Protein AF-A0A967SZV6-F1 (afdb_monomer_lite)

Foldseek 3Di:
DDVQVVLLVVLVVVLPDPDDLVVDAAEAEAECPPDCNVVSQVVSCVSGPHYHYHYCNDDPPDDDVVVVVVVPD

Radius of gyration: 15.78 Å; chains: 1; bounding box: 32×42×32 Å

Sequence (73 aa):
QNEDDSIGRCLNKLAIQNYPKDEYEIILVADRCTDNTVQIAAQFQDRFHDFRILEITEVPPGVSPKKYALNKG

Secondary structure (DSSP, 8-state):
--HHHHHHHHHHHHHT-SS-GGG-EEEEEEES--STHHHHHHTTGGGSSEEEEEEESSPPTT--HHHHHTT--

pLDDT: mean 72.19, std 14.21, range [40.53, 86.56]

Structure (mmCIF, N/CA/C/O backbone):
data_AF-A0A967SZV6-F1
#
_entry.id   AF-A0A967SZV6-F1
#
loop_
_atom_site.group_PDB
_atom_site.id
_atom_site.type_symbol
_atom_site.label_atom_id
_atom_site.label_alt_id
_atom_site.label_comp_id
_atom_site.label_asym_id
_atom_site.label_entity_id
_atom_site.label_seq_id
_atom_site.pdbx_PDB_ins_code
_atom_site.Cartn_x
_atom_site.Cartn_y
_atom_site.Cartn_z
_atom_site.occupancy
_atom_site.B_iso_or_equiv
_atom_site.auth_seq_id
_atom_site.auth_comp_id
_atom_site.auth_asym_id
_atom_site.auth_atom_id
_atom_site.pdbx_PDB_model_num
ATOM 1 N N . GLN A 1 1 ? 6.224 3.988 19.119 1.00 42.00 1 GLN A N 1
ATOM 2 C CA . GLN A 1 1 ? 6.944 3.979 17.829 1.00 42.00 1 GLN A CA 1
ATOM 3 C C . GLN A 1 1 ? 5.901 4.352 16.795 1.00 42.00 1 GLN A C 1
ATOM 5 O O . GLN A 1 1 ? 4.835 3.768 16.865 1.00 42.00 1 GLN A O 1
ATOM 10 N N . ASN A 1 2 ? 6.136 5.361 15.956 1.00 49.47 2 ASN A N 1
ATOM 11 C CA . ASN A 1 2 ? 5.107 5.851 15.032 1.00 49.47 2 ASN A CA 1
ATOM 12 C C . ASN A 1 2 ? 5.013 4.899 13.828 1.00 49.47 2 ASN A C 1
ATOM 14 O O . ASN A 1 2 ? 5.954 4.801 13.034 1.00 49.47 2 ASN A O 1
ATOM 18 N N . GLU A 1 3 ? 3.912 4.157 13.733 1.00 54.69 3 GLU A N 1
ATOM 19 C CA . GLU A 1 3 ? 3.632 3.189 12.659 1.00 54.69 3 GLU A CA 1
ATOM 20 C C . GLU A 1 3 ? 3.488 3.882 11.288 1.00 54.69 3 GLU A C 1
ATOM 22 O O . GLU A 1 3 ? 3.869 3.322 10.256 1.00 54.69 3 GLU A O 1
ATOM 27 N N . ASP A 1 4 ? 3.094 5.155 11.295 1.00 58.00 4 ASP A N 1
ATOM 28 C CA . ASP A 1 4 ? 2.913 6.037 10.135 1.00 58.00 4 ASP A CA 1
ATOM 29 C C . ASP A 1 4 ? 4.204 6.238 9.318 1.00 58.00 4 ASP A C 1
ATOM 31 O O . ASP A 1 4 ? 4.204 6.185 8.086 1.00 58.00 4 ASP A O 1
ATOM 35 N N . ASP A 1 5 ? 5.340 6.422 9.996 1.00 62.66 5 ASP A N 1
ATOM 36 C CA . ASP A 1 5 ? 6.639 6.612 9.332 1.00 62.66 5 ASP A CA 1
ATOM 37 C C . ASP A 1 5 ? 7.172 5.282 8.768 1.00 62.66 5 ASP A C 1
ATOM 39 O O . ASP A 1 5 ? 7.843 5.221 7.730 1.00 62.66 5 ASP A O 1
ATOM 43 N N . SER A 1 6 ? 6.809 4.179 9.429 1.00 73.75 6 SER A N 1
ATOM 44 C CA . SER A 1 6 ? 7.228 2.831 9.047 1.00 73.75 6 SER A CA 1
ATOM 45 C C . SER A 1 6 ? 6.533 2.372 7.765 1.00 73.75 6 SER A C 1
ATO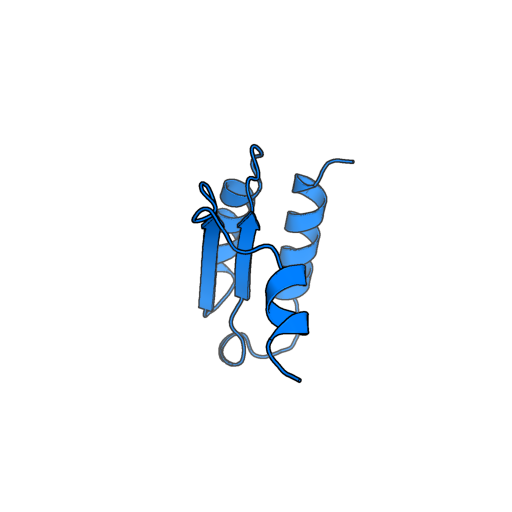M 47 O O . SER A 1 6 ? 7.199 1.829 6.874 1.00 73.75 6 SER A O 1
ATOM 49 N N . ILE A 1 7 ? 5.229 2.643 7.620 1.00 78.44 7 ILE A N 1
ATOM 50 C CA . ILE A 1 7 ? 4.496 2.279 6.402 1.00 78.44 7 ILE A CA 1
ATOM 51 C C . ILE A 1 7 ? 4.962 3.103 5.197 1.00 78.44 7 ILE A C 1
ATOM 53 O O . ILE A 1 7 ? 5.210 2.536 4.131 1.00 78.44 7 ILE A O 1
ATOM 57 N N . GLY A 1 8 ? 5.199 4.408 5.374 1.00 78.75 8 GLY A N 1
ATOM 58 C CA . GLY A 1 8 ? 5.693 5.278 4.304 1.00 78.75 8 GLY A CA 1
ATOM 59 C C . GLY A 1 8 ? 7.059 4.829 3.776 1.00 78.75 8 GLY A C 1
ATOM 60 O O . GLY A 1 8 ? 7.277 4.756 2.563 1.00 78.75 8 GLY A O 1
ATOM 61 N N . ARG A 1 9 ? 7.976 4.433 4.671 1.00 81.88 9 ARG A N 1
ATOM 62 C CA 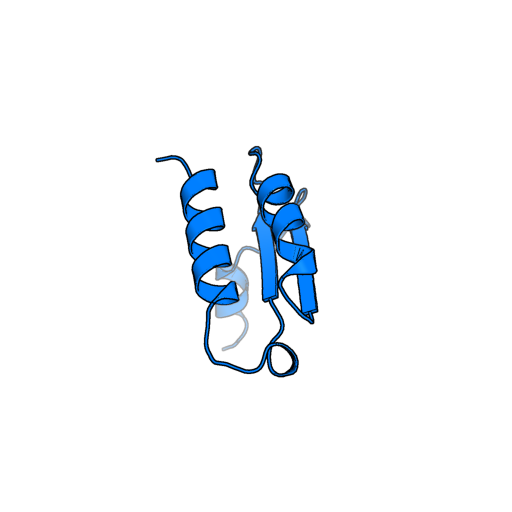. ARG A 1 9 ? 9.272 3.854 4.274 1.00 81.88 9 ARG A CA 1
ATOM 63 C C . ARG A 1 9 ? 9.129 2.527 3.537 1.00 81.88 9 ARG A C 1
ATOM 65 O O . ARG A 1 9 ? 9.861 2.305 2.572 1.00 81.88 9 ARG A O 1
ATOM 72 N N . CYS A 1 10 ? 8.221 1.659 3.978 1.00 83.38 10 CYS A N 1
ATOM 73 C CA . CYS A 1 10 ? 7.971 0.372 3.330 1.00 83.38 10 CYS A CA 1
ATOM 74 C C . CYS A 1 10 ? 7.452 0.565 1.897 1.00 83.38 10 CYS A C 1
ATOM 76 O O . CYS A 1 10 ? 8.055 0.067 0.944 1.00 83.38 10 CYS A O 1
ATOM 78 N N . LEU A 1 11 ? 6.415 1.390 1.734 1.00 82.75 11 LEU A N 1
ATOM 79 C CA . LEU A 1 11 ? 5.830 1.719 0.433 1.00 82.75 11 LEU A CA 1
ATOM 80 C C . LEU A 1 11 ? 6.843 2.385 -0.499 1.00 82.75 11 LEU A C 1
ATOM 82 O O . LEU A 1 11 ? 6.907 2.060 -1.683 1.00 82.75 11 LEU A O 1
ATOM 86 N N . ASN A 1 12 ? 7.699 3.264 0.026 1.00 85.25 12 ASN A N 1
ATOM 87 C CA . ASN A 1 12 ? 8.737 3.878 -0.792 1.00 85.25 12 ASN A CA 1
ATOM 88 C C . ASN A 1 12 ? 9.764 2.851 -1.294 1.00 85.25 12 ASN A C 1
ATOM 90 O O . ASN A 1 12 ? 10.179 2.935 -2.446 1.00 85.25 12 ASN A O 1
ATOM 94 N N . LYS A 1 13 ? 10.146 1.867 -0.466 1.00 85.19 13 LYS A N 1
ATOM 95 C CA . LYS A 1 13 ? 11.049 0.785 -0.889 1.00 85.19 13 LYS A CA 1
ATOM 96 C C . LYS A 1 13 ? 10.429 -0.102 -1.967 1.00 85.19 13 LYS A C 1
ATOM 98 O O . LYS A 1 13 ? 11.130 -0.459 -2.908 1.00 85.19 13 LYS A O 1
ATOM 103 N N . LEU A 1 14 ? 9.139 -0.414 -1.853 1.00 83.19 14 LEU A N 1
ATOM 104 C CA . LEU A 1 14 ? 8.408 -1.170 -2.876 1.00 83.19 14 LEU A CA 1
ATOM 105 C C . LEU A 1 14 ? 8.340 -0.389 -4.196 1.00 83.19 14 LEU A C 1
ATOM 107 O O . LEU A 1 14 ? 8.613 -0.935 -5.259 1.00 83.19 14 LEU A O 1
ATOM 111 N N . ALA A 1 15 ? 8.092 0.920 -4.131 1.00 81.56 15 ALA A N 1
ATOM 112 C CA . ALA A 1 15 ? 7.973 1.766 -5.317 1.00 81.56 15 ALA A CA 1
ATOM 113 C C . ALA A 1 15 ? 9.284 1.955 -6.107 1.00 81.56 15 ALA A C 1
ATOM 115 O O . ALA A 1 15 ? 9.223 2.361 -7.271 1.00 81.56 15 ALA A O 1
ATOM 116 N N . ILE A 1 16 ? 10.447 1.709 -5.488 1.00 85.50 16 ILE A N 1
ATOM 117 C CA . ILE A 1 16 ? 11.775 1.794 -6.127 1.00 85.50 16 ILE A CA 1
ATOM 118 C C . ILE A 1 16 ? 12.357 0.423 -6.495 1.00 85.50 16 ILE A C 1
ATOM 120 O O . ILE A 1 16 ? 13.519 0.349 -6.896 1.00 85.50 16 ILE A O 1
ATOM 124 N N . GLN A 1 17 ? 11.602 -0.670 -6.335 1.00 80.25 17 GLN A N 1
ATOM 125 C CA . GLN A 1 17 ? 12.081 -1.973 -6.786 1.00 80.25 17 GLN A CA 1
ATOM 126 C C . GLN A 1 17 ? 12.233 -1.997 -8.307 1.00 80.25 17 GLN A C 1
ATOM 128 O O . GLN A 1 17 ? 11.411 -1.465 -9.046 1.00 80.25 17 GLN A O 1
ATOM 133 N N . ASN A 1 18 ? 13.276 -2.685 -8.769 1.00 81.81 18 ASN A N 1
ATOM 134 C CA . ASN A 1 18 ? 13.560 -2.887 -10.189 1.00 81.81 18 ASN A CA 1
ATOM 135 C C . ASN A 1 18 ? 12.735 -4.043 -10.794 1.00 81.81 18 ASN A C 1
ATOM 137 O O . ASN A 1 18 ? 13.160 -4.665 -11.765 1.00 81.81 18 ASN A O 1
ATOM 141 N N . TYR A 1 19 ? 11.604 -4.365 -10.162 1.00 80.81 19 TYR A N 1
ATOM 142 C CA . TYR A 1 19 ? 10.664 -5.393 -10.586 1.00 80.81 19 TYR A CA 1
ATOM 143 C C . TYR A 1 19 ? 9.494 -4.716 -11.322 1.00 80.81 19 TYR A C 1
ATOM 145 O O . TYR A 1 19 ? 9.043 -3.658 -10.864 1.00 80.81 19 TYR A O 1
ATOM 153 N N . PRO A 1 20 ? 9.036 -5.261 -12.463 1.00 81.44 20 PRO A N 1
ATOM 154 C CA . PRO A 1 20 ? 7.962 -4.668 -13.259 1.00 81.44 20 PRO A CA 1
ATOM 155 C C . PRO A 1 20 ? 6.698 -4.462 -12.419 1.00 81.44 20 PRO A C 1
ATOM 157 O O . PRO A 1 20 ? 6.237 -5.367 -11.729 1.00 81.44 20 PRO A O 1
ATOM 160 N N . LYS A 1 21 ? 6.164 -3.235 -12.439 1.00 81.00 21 LYS A N 1
ATOM 161 C CA . LYS A 1 21 ? 5.043 -2.806 -11.577 1.00 81.00 21 LYS A CA 1
ATOM 162 C C . LYS A 1 21 ? 3.717 -3.464 -11.936 1.00 81.00 21 LYS A C 1
ATOM 164 O O . LYS A 1 21 ? 2.813 -3.489 -11.118 1.00 81.00 21 LYS A O 1
ATOM 169 N N . ASP A 1 22 ? 3.630 -3.939 -13.161 1.00 84.44 22 ASP A N 1
ATOM 170 C CA . ASP A 1 22 ? 2.533 -4.653 -13.795 1.00 84.44 22 ASP A CA 1
ATOM 171 C C . ASP A 1 22 ? 2.529 -6.158 -13.476 1.00 84.44 22 ASP A C 1
ATOM 173 O O . ASP A 1 22 ? 1.549 -6.840 -13.756 1.00 84.44 22 ASP A O 1
ATOM 177 N N . GLU A 1 23 ? 3.585 -6.678 -12.844 1.00 86.38 23 GLU A N 1
ATOM 178 C CA . GLU A 1 23 ? 3.658 -8.084 -12.427 1.00 86.38 23 GLU A CA 1
ATOM 179 C C . GLU A 1 23 ? 3.320 -8.308 -10.944 1.00 86.38 23 GLU A C 1
ATOM 181 O O . GLU A 1 23 ? 3.405 -9.435 -10.451 1.00 86.38 23 GLU A O 1
ATOM 186 N N . TYR A 1 24 ? 2.945 -7.260 -10.208 1.00 83.25 24 TYR A N 1
ATOM 187 C CA . TYR A 1 24 ? 2.512 -7.401 -8.821 1.00 83.25 24 TYR A CA 1
ATOM 188 C C . TYR A 1 24 ? 1.421 -6.407 -8.445 1.00 83.25 24 TYR A C 1
ATOM 190 O O . TYR A 1 24 ? 1.382 -5.272 -8.910 1.00 83.25 24 TYR A O 1
ATOM 198 N N . GLU A 1 25 ? 0.576 -6.841 -7.517 1.00 85.69 25 GLU A N 1
ATOM 199 C CA . GLU A 1 25 ? -0.387 -5.990 -6.834 1.00 85.69 25 GLU A CA 1
ATOM 200 C C . GLU A 1 25 ? 0.072 -5.720 -5.399 1.00 85.69 25 GLU A C 1
ATOM 202 O O . GLU A 1 25 ? 0.711 -6.558 -4.752 1.00 85.69 25 GLU A O 1
ATOM 207 N N . ILE A 1 26 ? -0.274 -4.546 -4.879 1.00 85.62 26 ILE A N 1
ATOM 208 C CA . ILE A 1 26 ? -0.122 -4.230 -3.461 1.00 85.62 26 ILE A CA 1
ATOM 209 C C . ILE A 1 26 ? -1.505 -4.076 -2.844 1.00 85.62 26 ILE A C 1
ATOM 211 O O . ILE A 1 26 ? -2.292 -3.220 -3.242 1.00 85.62 26 ILE A O 1
ATOM 215 N N . ILE A 1 27 ? -1.772 -4.873 -1.812 1.00 84.69 27 ILE A N 1
ATOM 216 C CA . ILE A 1 27 ? -2.984 -4.774 -1.004 1.00 84.69 27 ILE A CA 1
ATOM 217 C C . ILE A 1 27 ? -2.578 -4.345 0.403 1.00 84.69 27 ILE A C 1
ATOM 219 O O . ILE A 1 27 ? -2.002 -5.126 1.162 1.00 84.69 27 ILE A O 1
ATOM 223 N N . LEU A 1 28 ? -2.876 -3.097 0.758 1.00 84.38 28 LEU A N 1
ATOM 224 C CA . LEU A 1 28 ? -2.692 -2.599 2.113 1.00 84.38 28 LEU A CA 1
ATOM 225 C C . LEU A 1 28 ? -3.931 -2.915 2.945 1.00 84.38 28 LEU A C 1
ATOM 227 O O . LEU A 1 28 ? -5.011 -2.420 2.646 1.00 84.38 28 LEU A O 1
ATOM 231 N N . VAL A 1 29 ? -3.767 -3.693 4.010 1.00 82.06 29 VAL A N 1
ATOM 232 C CA . VAL A 1 29 ? -4.846 -4.000 4.954 1.00 82.06 29 VAL A CA 1
ATOM 233 C C . VAL A 1 29 ? -4.651 -3.165 6.216 1.00 82.06 29 VAL A C 1
ATOM 235 O O . VAL A 1 29 ? -3.720 -3.411 6.979 1.00 82.06 29 VAL A O 1
ATOM 238 N N . ALA A 1 30 ? -5.515 -2.175 6.424 1.00 77.31 30 ALA A N 1
ATOM 239 C CA . ALA A 1 30 ? -5.549 -1.366 7.636 1.00 77.31 30 ALA A CA 1
ATOM 240 C C . ALA A 1 30 ? -6.570 -1.974 8.615 1.00 77.31 30 ALA A C 1
ATOM 242 O O . ALA A 1 30 ? -7.770 -1.763 8.464 1.00 77.31 30 ALA A O 1
ATOM 243 N N . ASP A 1 31 ? -6.108 -2.762 9.591 1.00 74.62 31 ASP A N 1
ATOM 244 C CA . ASP A 1 31 ? -6.962 -3.369 10.627 1.00 74.62 31 ASP A CA 1
ATOM 245 C C . ASP A 1 31 ? -7.064 -2.450 11.846 1.00 74.62 31 ASP A C 1
ATOM 247 O O . ASP A 1 31 ? -6.136 -2.373 12.652 1.00 74.62 31 ASP A O 1
ATOM 251 N N . ARG A 1 32 ? -8.191 -1.734 11.961 1.00 67.38 32 ARG A N 1
ATOM 252 C CA . ARG A 1 32 ? -8.492 -0.788 13.055 1.00 67.38 32 ARG A CA 1
ATOM 253 C C . ARG A 1 32 ? -7.396 0.247 13.328 1.00 67.38 32 ARG A C 1
ATOM 255 O O . ARG A 1 32 ? -7.246 0.699 14.463 1.00 67.38 32 ARG A O 1
ATOM 262 N N . CYS A 1 33 ? -6.653 0.652 12.300 1.00 63.66 33 CYS A N 1
ATOM 263 C CA . CYS A 1 33 ? -5.771 1.807 12.409 1.00 63.66 33 CYS A CA 1
ATOM 264 C C . CYS A 1 33 ? -6.629 3.052 12.658 1.00 63.66 33 CYS A C 1
ATOM 266 O O . CYS A 1 33 ? -7.439 3.429 11.816 1.00 63.66 33 CYS A O 1
ATOM 268 N N . THR A 1 34 ? -6.446 3.695 13.809 1.00 60.91 34 THR A N 1
ATOM 269 C CA . THR A 1 34 ? -7.023 5.017 14.112 1.00 60.91 34 THR A CA 1
ATOM 270 C C . THR A 1 34 ? -6.170 6.167 13.571 1.00 60.91 34 THR A C 1
ATOM 272 O O . THR A 1 34 ? -6.517 7.331 13.759 1.00 60.91 34 THR A O 1
ATOM 275 N N . ASP A 1 35 ? -5.052 5.838 12.924 1.00 66.44 35 ASP A N 1
ATOM 276 C CA . ASP A 1 35 ? -3.995 6.768 12.542 1.00 66.44 35 ASP A CA 1
ATOM 277 C C . ASP A 1 35 ? -4.020 7.114 11.045 1.00 66.44 35 ASP A C 1
ATOM 279 O O . ASP A 1 35 ? -4.763 6.546 10.241 1.00 66.44 35 ASP A O 1
ATOM 283 N N . ASN A 1 36 ? -3.148 8.039 10.636 1.00 74.06 36 ASN A N 1
ATOM 284 C CA . ASN A 1 36 ? -3.062 8.563 9.265 1.00 74.06 36 ASN A CA 1
ATOM 285 C C . ASN A 1 36 ? -2.513 7.550 8.233 1.00 74.06 36 ASN A C 1
ATOM 287 O O . ASN A 1 36 ? -2.180 7.928 7.108 1.00 74.06 36 ASN A O 1
ATOM 291 N N . THR A 1 37 ? -2.420 6.263 8.579 1.00 76.44 37 THR A N 1
ATOM 292 C CA . THR A 1 37 ? -1.890 5.172 7.745 1.00 76.44 37 THR A CA 1
ATOM 293 C C . THR A 1 37 ? -2.580 5.094 6.383 1.00 76.44 37 THR A C 1
ATOM 295 O O . THR A 1 37 ? -1.904 5.010 5.357 1.00 76.44 37 THR A O 1
ATOM 298 N N . VAL A 1 38 ? -3.916 5.176 6.353 1.00 77.56 38 VAL A N 1
ATOM 299 C CA . VAL A 1 38 ? -4.706 5.141 5.108 1.00 77.56 38 VAL A CA 1
ATOM 300 C C . VAL A 1 38 ? -4.430 6.376 4.251 1.00 77.56 38 VAL A C 1
ATOM 302 O O . VAL A 1 38 ? -4.245 6.259 3.041 1.00 77.56 38 V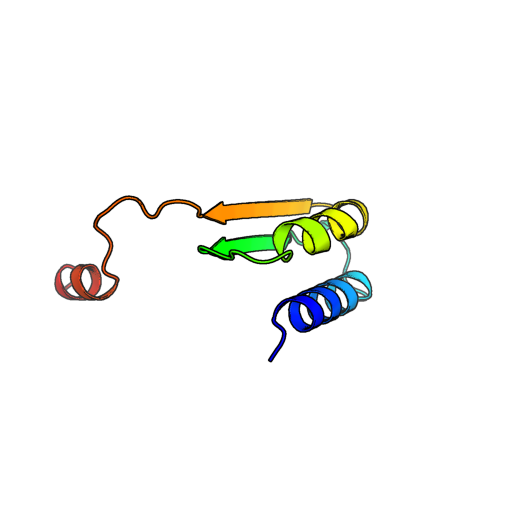AL A O 1
ATOM 305 N N . GLN A 1 39 ? -4.334 7.555 4.875 1.00 81.12 39 GLN A N 1
ATOM 306 C CA . GLN A 1 39 ? -4.057 8.805 4.164 1.00 81.12 39 GLN A CA 1
ATOM 307 C C . GLN A 1 39 ? -2.659 8.813 3.545 1.00 81.12 39 GLN A C 1
ATOM 309 O O . GLN A 1 39 ? -2.506 9.205 2.390 1.00 81.12 39 GLN A O 1
ATOM 314 N N . ILE A 1 40 ? -1.649 8.345 4.283 1.00 82.56 40 ILE A N 1
ATOM 315 C CA . ILE A 1 40 ? -0.284 8.208 3.769 1.00 82.56 40 ILE A CA 1
ATOM 316 C C . ILE A 1 40 ? -0.278 7.212 2.615 1.00 82.56 40 ILE A C 1
ATOM 318 O O . ILE A 1 40 ? 0.265 7.520 1.564 1.00 82.56 40 ILE A O 1
ATOM 322 N N . ALA A 1 41 ? -0.917 6.051 2.764 1.00 81.69 41 ALA A N 1
ATOM 323 C CA . ALA A 1 41 ? -0.956 5.036 1.717 1.00 81.69 41 ALA A CA 1
ATOM 324 C C . ALA A 1 41 ? -1.632 5.512 0.426 1.00 81.69 41 ALA A C 1
ATOM 326 O O . ALA A 1 41 ? -1.146 5.201 -0.662 1.00 81.69 41 ALA A O 1
ATOM 327 N N . ALA A 1 42 ? -2.696 6.311 0.536 1.00 82.75 42 ALA A N 1
ATOM 328 C CA . ALA A 1 42 ? -3.369 6.901 -0.617 1.00 82.75 42 ALA A CA 1
ATOM 329 C C . ALA A 1 42 ? -2.419 7.766 -1.468 1.00 82.75 42 ALA A C 1
ATOM 331 O O . ALA A 1 42 ? -2.512 7.754 -2.690 1.00 82.75 42 ALA A O 1
ATOM 332 N N . GLN A 1 43 ? -1.431 8.435 -0.858 1.00 85.56 43 GLN A N 1
ATOM 333 C CA . GLN A 1 43 ? -0.419 9.217 -1.591 1.00 85.56 43 GLN A CA 1
ATOM 334 C C . GLN A 1 43 ? 0.522 8.355 -2.451 1.00 85.56 43 GLN A C 1
ATOM 336 O O . GLN A 1 43 ? 1.239 8.881 -3.303 1.00 85.56 43 GLN A O 1
ATOM 341 N N . PHE A 1 44 ? 0.565 7.040 -2.224 1.00 83.00 44 PHE A N 1
ATOM 342 C CA . PHE A 1 44 ? 1.400 6.109 -2.984 1.00 83.00 44 PHE A CA 1
ATOM 343 C C . PHE A 1 44 ? 0.616 5.349 -4.052 1.00 83.00 44 PHE A C 1
ATOM 345 O O . PHE A 1 44 ? 1.239 4.637 -4.836 1.00 83.00 44 PHE A O 1
ATOM 352 N N . GLN A 1 45 ? -0.707 5.509 -4.118 1.00 83.44 45 GLN A N 1
ATOM 353 C CA . GLN A 1 45 ? -1.562 4.761 -5.037 1.00 83.44 45 GLN A CA 1
ATOM 354 C C . GLN A 1 45 ? -1.163 4.998 -6.505 1.00 83.44 45 GLN A C 1
ATOM 356 O O . GLN A 1 45 ? -1.045 4.043 -7.264 1.00 83.44 45 GLN A O 1
ATOM 361 N N . ASP A 1 46 ? -0.791 6.232 -6.864 1.00 84.62 46 ASP A N 1
ATOM 362 C CA . ASP A 1 46 ? -0.306 6.594 -8.208 1.00 84.62 46 ASP A CA 1
ATOM 363 C C . ASP A 1 46 ? 1.084 6.021 -8.556 1.00 84.62 46 ASP A C 1
ATOM 365 O O . ASP A 1 46 ? 1.548 6.116 -9.694 1.00 84.62 46 ASP A O 1
ATOM 369 N N . ARG A 1 47 ? 1.811 5.460 -7.578 1.00 85.25 47 ARG A N 1
ATOM 370 C CA . ARG A 1 47 ? 3.179 4.949 -7.778 1.00 85.25 47 ARG A CA 1
ATOM 371 C C . ARG A 1 47 ? 3.217 3.481 -8.196 1.00 85.25 47 ARG A C 1
ATOM 373 O O . ARG A 1 47 ? 4.302 3.008 -8.558 1.00 85.25 47 ARG A O 1
ATOM 380 N N . PHE A 1 48 ? 2.084 2.791 -8.170 1.00 84.81 48 PHE A N 1
ATOM 381 C CA . PHE A 1 48 ? 1.944 1.367 -8.465 1.00 84.81 48 PHE A CA 1
ATOM 382 C C . PHE A 1 48 ? 0.888 1.152 -9.551 1.00 84.81 48 PHE A C 1
ATOM 384 O O . PHE A 1 48 ? 0.009 1.988 -9.727 1.00 84.81 48 PHE A O 1
ATOM 391 N N . HIS A 1 49 ? 1.000 0.053 -10.299 1.00 86.56 49 HIS A N 1
ATOM 392 C CA . HIS A 1 49 ? 0.003 -0.286 -11.315 1.00 86.56 49 HIS A CA 1
ATOM 393 C C . HIS A 1 49 ? -1.303 -0.744 -10.658 1.00 86.56 49 HIS A C 1
ATOM 395 O O . HIS A 1 49 ? -2.359 -0.191 -10.945 1.00 86.56 49 HIS A O 1
ATOM 401 N N . ASP A 1 50 ? -1.194 -1.685 -9.716 1.00 85.06 50 ASP A N 1
ATOM 402 C CA . ASP A 1 50 ? -2.312 -2.204 -8.934 1.00 85.06 50 ASP A CA 1
ATOM 403 C C . ASP A 1 50 ? -2.067 -1.995 -7.439 1.00 85.06 50 ASP A C 1
ATOM 405 O O . ASP A 1 50 ? -1.254 -2.676 -6.808 1.00 85.06 50 ASP A O 1
ATOM 409 N N . PHE A 1 51 ? -2.780 -1.026 -6.861 1.00 86.38 51 PHE A N 1
ATOM 410 C CA . PHE A 1 51 ? -2.724 -0.716 -5.435 1.00 86.38 51 PHE A CA 1
ATOM 411 C C . PHE A 1 51 ? -4.121 -0.592 -4.842 1.00 86.38 51 PHE A C 1
ATOM 413 O O . PHE A 1 51 ? -4.932 0.233 -5.272 1.00 86.38 51 PHE A O 1
ATOM 420 N N . ARG A 1 52 ? -4.393 -1.396 -3.814 1.00 85.69 52 ARG A N 1
ATOM 421 C CA . ARG A 1 52 ? -5.692 -1.477 -3.146 1.00 85.69 52 ARG A CA 1
ATOM 422 C C . ARG A 1 52 ? -5.521 -1.248 -1.654 1.00 85.69 52 ARG A C 1
ATOM 424 O O . ARG A 1 52 ? -4.640 -1.831 -1.031 1.00 85.69 52 ARG A O 1
ATOM 431 N N . ILE A 1 53 ? -6.397 -0.437 -1.074 1.00 82.94 53 ILE A N 1
ATOM 432 C CA . ILE A 1 53 ? -6.467 -0.235 0.373 1.00 82.94 53 ILE A CA 1
ATOM 433 C C . ILE A 1 53 ? -7.737 -0.919 0.875 1.00 82.94 53 ILE A C 1
ATOM 435 O O . ILE A 1 53 ? -8.833 -0.641 0.392 1.00 82.94 53 ILE A O 1
ATOM 439 N N . LEU A 1 54 ? -7.575 -1.840 1.818 1.00 82.12 54 LEU A N 1
ATOM 440 C CA . LEU A 1 54 ? -8.642 -2.522 2.535 1.00 82.12 54 LEU A CA 1
ATOM 441 C C . LEU A 1 54 ? -8.647 -2.010 3.971 1.00 82.12 54 LEU A C 1
ATOM 443 O O . LEU A 1 54 ? -7.805 -2.393 4.780 1.00 82.12 54 LEU A O 1
ATOM 447 N N . GLU A 1 55 ? -9.595 -1.136 4.279 1.00 78.50 55 GLU A N 1
ATOM 448 C CA . GLU A 1 55 ? -9.813 -0.650 5.636 1.00 78.50 55 GLU A CA 1
ATOM 449 C C . GLU A 1 55 ? -10.796 -1.580 6.354 1.00 78.50 55 GLU A C 1
ATOM 451 O O . GLU A 1 55 ? -11.950 -1.726 5.948 1.00 78.50 55 GLU A O 1
ATOM 456 N N . ILE A 1 56 ? -10.328 -2.251 7.405 1.00 72.69 56 ILE A N 1
ATOM 457 C CA . ILE A 1 56 ? -11.151 -3.094 8.271 1.00 72.69 56 ILE A CA 1
ATOM 458 C C . ILE A 1 56 ? -11.519 -2.244 9.489 1.00 72.69 56 ILE A C 1
ATOM 460 O O . ILE A 1 56 ? -10.833 -2.246 10.512 1.00 72.69 56 ILE A O 1
ATOM 464 N N . THR A 1 57 ? -12.603 -1.482 9.355 1.00 64.44 57 THR A N 1
ATOM 465 C CA . THR A 1 57 ? -13.197 -0.687 10.443 1.00 64.44 57 THR A CA 1
ATOM 466 C C . THR A 1 57 ? -14.036 -1.545 11.391 1.00 64.44 57 THR A C 1
ATOM 468 O O . THR A 1 57 ? -14.079 -1.273 12.590 1.00 64.44 57 THR A O 1
ATOM 471 N N . GLU A 1 58 ? -14.625 -2.637 10.896 1.00 51.88 58 GLU A N 1
ATOM 472 C CA . GLU A 1 58 ? -15.357 -3.617 11.699 1.00 51.88 58 GLU A CA 1
ATOM 473 C C . GLU A 1 58 ? -14.978 -5.047 11.296 1.00 51.88 58 GLU A C 1
ATOM 475 O O . GLU A 1 58 ? -15.100 -5.463 10.144 1.00 51.88 58 GLU A O 1
ATOM 480 N N . VAL A 1 59 ? -14.533 -5.834 12.277 1.00 49.44 59 VAL A N 1
ATOM 481 C CA . VAL A 1 59 ? -14.479 -7.295 12.158 1.00 49.44 59 VAL A CA 1
ATOM 482 C C . VAL A 1 59 ? -15.918 -7.806 12.066 1.00 49.44 59 VAL A C 1
ATOM 484 O O . VAL A 1 59 ? -16.688 -7.526 12.988 1.00 49.44 59 VAL A O 1
ATOM 487 N N . PRO A 1 60 ? -16.301 -8.624 11.068 1.00 47.31 60 PRO A N 1
ATOM 488 C CA . PRO A 1 60 ? -17.487 -9.449 11.236 1.00 47.31 60 PRO A CA 1
ATOM 489 C C . PRO A 1 60 ? -17.305 -10.270 12.529 1.00 47.31 60 PRO A C 1
ATOM 491 O O . PRO A 1 60 ? -16.254 -10.901 12.714 1.00 47.31 60 PRO A O 1
ATOM 494 N N . PRO A 1 61 ? -18.262 -10.244 13.472 1.00 40.53 61 PRO A N 1
ATOM 495 C CA . PRO A 1 61 ? -18.092 -10.917 14.749 1.00 40.53 61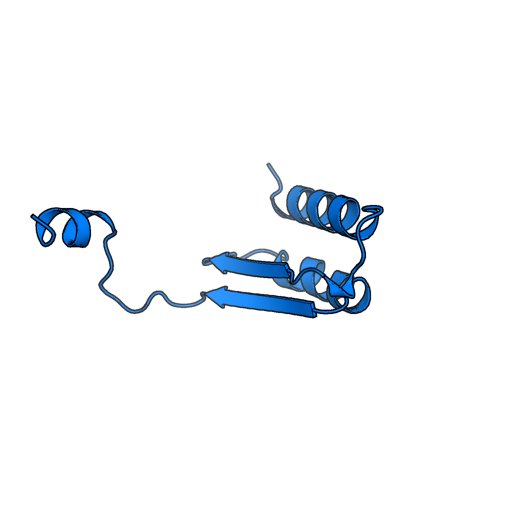 PRO A CA 1
ATOM 496 C C . PRO A 1 61 ? -17.987 -12.428 14.515 1.00 40.53 61 PRO A C 1
ATOM 498 O O . PRO A 1 61 ? -18.934 -13.052 14.046 1.00 40.53 61 PRO A O 1
ATOM 501 N N . GLY A 1 62 ? -16.846 -13.036 14.871 1.00 51.75 62 GLY A N 1
ATOM 502 C CA . GLY A 1 62 ? -16.814 -14.480 15.133 1.00 51.75 62 GLY A CA 1
ATOM 503 C C . GLY A 1 62 ? -15.646 -15.322 14.624 1.00 51.75 62 GLY A C 1
ATOM 504 O O . GLY A 1 62 ? -15.668 -16.524 14.883 1.00 51.75 62 GLY A O 1
ATOM 505 N N . VAL A 1 63 ? -14.608 -14.786 13.973 1.00 48.38 63 VAL A N 1
ATOM 506 C CA . VAL A 1 63 ? -13.479 -15.637 13.538 1.00 48.38 63 VAL A CA 1
ATOM 507 C C . VAL A 1 63 ? -12.289 -15.497 14.481 1.00 48.38 63 VAL A C 1
ATOM 509 O O . VAL A 1 63 ? -11.355 -14.738 14.260 1.00 48.38 63 VAL A O 1
ATOM 512 N N . SER A 1 64 ? -12.316 -16.273 15.565 1.00 44.69 64 SER A N 1
ATOM 513 C CA . SER A 1 64 ? -11.091 -16.612 16.293 1.00 44.69 64 SER A CA 1
ATOM 514 C C . SER A 1 64 ? -10.306 -17.644 15.468 1.00 44.69 64 SER A C 1
ATOM 516 O O . SER A 1 64 ? -10.808 -18.761 15.311 1.00 44.69 64 SER A O 1
ATOM 518 N N . PRO A 1 65 ? -9.076 -17.358 14.993 1.00 52.62 65 PRO A N 1
ATOM 519 C CA . PRO A 1 65 ? -8.302 -18.290 14.158 1.00 52.62 65 PRO A CA 1
ATOM 520 C C . PRO A 1 65 ? -8.026 -19.645 14.836 1.00 52.62 65 PRO A C 1
ATOM 522 O O . PRO A 1 65 ? -7.782 -20.646 14.169 1.00 52.62 65 PRO A O 1
ATOM 525 N N . LYS A 1 66 ? -8.151 -19.721 16.168 1.00 53.59 66 LYS A N 1
ATOM 526 C CA . LYS A 1 66 ? -7.972 -20.955 16.948 1.00 53.59 66 LYS A CA 1
ATOM 527 C C . LYS A 1 66 ? -9.119 -21.966 16.810 1.00 53.59 66 LYS A C 1
ATOM 529 O O . LYS A 1 66 ? -8.892 -23.152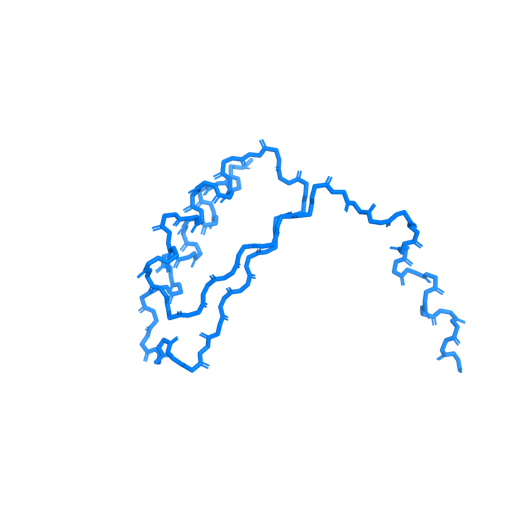 17.021 1.00 53.59 66 LYS A O 1
ATOM 534 N N . LYS A 1 67 ? -10.340 -21.539 16.458 1.00 54.34 67 LYS A N 1
ATOM 535 C CA . LYS A 1 67 ? -11.502 -22.451 16.379 1.00 54.34 67 LYS A CA 1
ATOM 536 C C . LYS A 1 67 ? -11.532 -23.276 15.086 1.00 54.34 67 LYS A C 1
ATOM 538 O O . LYS A 1 67 ? -12.086 -24.368 15.091 1.00 54.34 67 LYS A O 1
ATOM 543 N N . TYR A 1 68 ? -10.911 -22.788 14.008 1.00 55.56 68 TYR A N 1
ATOM 544 C CA . TYR A 1 68 ? -10.899 -23.473 12.709 1.00 55.56 68 TYR A CA 1
ATOM 545 C C . TYR A 1 68 ? -9.878 -24.624 12.648 1.00 55.56 68 TYR A C 1
ATOM 547 O O . TYR A 1 68 ? -10.156 -25.660 12.050 1.00 55.56 68 TYR A O 1
ATOM 555 N N . ALA A 1 69 ? -8.742 -24.499 13.345 1.00 58.56 69 ALA A N 1
ATOM 556 C CA . ALA A 1 69 ? -7.706 -25.538 13.391 1.00 58.56 69 ALA A CA 1
ATOM 557 C C . ALA A 1 69 ? -8.176 -26.854 14.047 1.00 58.56 69 ALA A C 1
ATOM 559 O O . ALA A 1 69 ? -7.669 -27.917 13.713 1.00 58.56 69 ALA A O 1
ATOM 560 N N . LEU A 1 70 ? -9.167 -26.803 14.944 1.00 60.09 70 LEU A N 1
ATOM 561 C CA . LEU A 1 70 ? -9.699 -27.987 15.632 1.00 60.09 70 LEU A CA 1
ATOM 562 C C . LEU A 1 70 ? -10.766 -28.749 14.827 1.00 60.09 70 LEU A C 1
ATOM 564 O O . LEU A 1 70 ? -11.126 -29.854 15.215 1.00 60.09 70 LEU A O 1
ATOM 568 N N . ASN A 1 71 ? -11.294 -28.184 13.734 1.00 55.56 71 ASN A N 1
ATOM 569 C CA . ASN A 1 71 ? -12.351 -28.831 12.942 1.00 55.56 71 ASN A CA 1
ATOM 570 C C . ASN A 1 71 ? -11.825 -29.563 11.6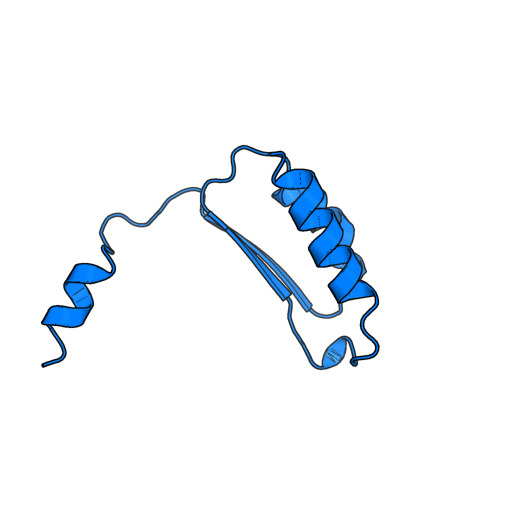92 1.00 55.56 71 ASN A C 1
ATOM 572 O O . ASN A 1 71 ? -12.574 -30.284 11.047 1.00 55.56 71 ASN A O 1
ATOM 576 N N . LYS A 1 72 ? -10.542 -29.399 11.353 1.00 51.47 72 LYS A N 1
ATOM 577 C CA . LYS A 1 72 ? -9.883 -30.033 10.197 1.00 51.47 72 LYS A CA 1
ATOM 578 C C . LYS A 1 72 ? -8.935 -31.163 10.629 1.00 51.47 72 LYS A C 1
ATOM 580 O O . LYS A 1 72 ? -7.819 -31.253 10.122 1.00 51.47 72 LYS A O 1
ATOM 585 N N . GLY A 1 73 ? -9.376 -31.962 11.604 1.00 48.28 73 GLY A N 1
ATOM 586 C CA . GLY A 1 73 ? -8.852 -33.316 11.804 1.00 48.28 73 GLY A CA 1
ATOM 587 C C . GLY A 1 73 ? -9.209 -34.214 10.627 1.00 48.28 73 GLY A C 1
ATOM 588 O O . GLY A 1 73 ? -10.243 -33.933 9.977 1.00 48.28 73 GLY A O 1
#